Protein AF-A0A8T0QUQ2-F1 (afdb_monomer_lite)

Structure (mmCIF, N/CA/C/O backbone):
data_AF-A0A8T0QUQ2-F1
#
_entry.id   AF-A0A8T0QUQ2-F1
#
loop_
_atom_site.group_PDB
_atom_site.id
_atom_site.type_symbol
_atom_site.label_atom_id
_atom_site.label_alt_id
_atom_site.label_comp_id
_atom_site.label_asym_id
_atom_site.label_entity_id
_atom_site.label_seq_id
_atom_site.pdbx_PDB_ins_code
_atom_site.Cartn_x
_atom_site.Cartn_y
_atom_site.Cartn_z
_atom_site.occupancy
_atom_site.B_iso_or_equiv
_atom_site.auth_seq_id
_atom_site.auth_comp_id
_atom_site.auth_asym_id
_atom_site.auth_atom_id
_atom_site.pdbx_PDB_model_num
ATOM 1 N N . MET A 1 1 ? 4.323 15.785 -7.286 1.00 44.47 1 MET A N 1
ATOM 2 C CA . MET A 1 1 ? 4.579 15.093 -6.005 1.00 44.47 1 MET A CA 1
ATOM 3 C C . MET A 1 1 ? 5.933 14.405 -6.127 1.00 44.47 1 MET A C 1
ATOM 5 O O . MET A 1 1 ? 6.038 13.469 -6.911 1.00 44.47 1 MET A O 1
ATOM 9 N N . GLY A 1 2 ? 6.987 14.933 -5.491 1.00 46.41 2 GLY A N 1
ATOM 10 C CA . GLY A 1 2 ? 8.326 14.319 -5.543 1.00 46.41 2 GLY A CA 1
ATOM 11 C C . GLY A 1 2 ? 8.302 12.879 -5.019 1.00 46.41 2 GLY A C 1
ATOM 12 O O . GLY A 1 2 ? 7.351 12.486 -4.341 1.00 46.41 2 GLY A O 1
ATOM 13 N N . ASP A 1 3 ? 9.295 12.061 -5.365 1.00 53.03 3 ASP A N 1
ATOM 14 C CA . ASP A 1 3 ? 9.407 10.687 -4.861 1.00 53.03 3 ASP A CA 1
ATOM 15 C C . ASP A 1 3 ? 9.637 10.708 -3.348 1.00 53.03 3 ASP A C 1
ATOM 17 O O . ASP A 1 3 ? 10.724 11.019 -2.868 1.00 53.03 3 ASP A O 1
ATOM 21 N N . LEU A 1 4 ? 8.556 10.481 -2.592 1.00 55.72 4 LEU A N 1
ATOM 22 C CA . LEU A 1 4 ? 8.491 10.747 -1.153 1.00 55.72 4 LEU A CA 1
ATOM 23 C C . LEU A 1 4 ? 8.192 9.516 -0.289 1.00 55.72 4 LEU A C 1
ATOM 25 O O . LEU A 1 4 ? 7.964 9.649 0.907 1.00 55.72 4 LEU A O 1
ATOM 29 N N . THR A 1 5 ? 8.237 8.320 -0.858 1.00 59.34 5 THR A N 1
ATOM 30 C CA . THR A 1 5 ? 7.846 7.072 -0.180 1.00 59.34 5 THR A CA 1
ATOM 31 C C . THR A 1 5 ? 9.027 6.281 0.391 1.00 59.34 5 THR A C 1
ATOM 33 O O . THR A 1 5 ? 8.820 5.254 1.031 1.00 59.34 5 THR A O 1
ATOM 36 N N . ARG A 1 6 ? 10.268 6.773 0.224 1.00 65.62 6 ARG A N 1
ATOM 37 C CA . ARG A 1 6 ? 11.502 6.067 0.625 1.00 65.62 6 ARG A CA 1
ATOM 38 C C . ARG A 1 6 ? 11.569 5.734 2.120 1.00 65.62 6 ARG A C 1
ATOM 40 O O . ARG A 1 6 ? 12.224 4.767 2.490 1.00 65.62 6 ARG A O 1
ATOM 47 N N . VAL A 1 7 ? 10.897 6.516 2.966 1.00 76.50 7 VAL A N 1
ATOM 48 C CA . VAL A 1 7 ? 10.729 6.216 4.391 1.00 76.50 7 VAL A CA 1
ATOM 49 C C . VAL A 1 7 ? 9.252 6.278 4.737 1.00 76.50 7 VAL A C 1
ATOM 51 O O . VAL A 1 7 ? 8.612 7.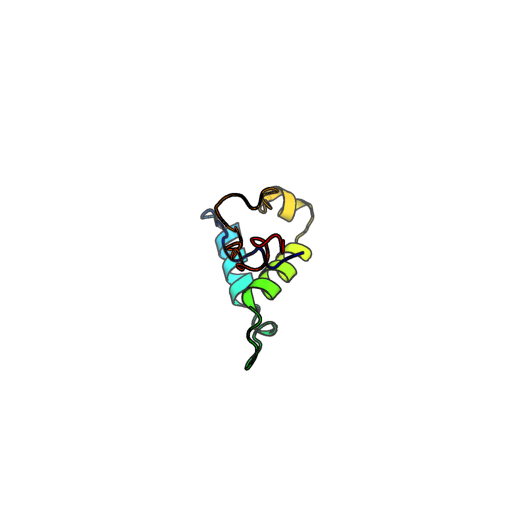319 4.599 1.00 76.50 7 VAL A O 1
ATOM 54 N N . SER A 1 8 ? 8.734 5.140 5.186 1.00 82.50 8 SER A N 1
ATOM 55 C CA . SER A 1 8 ? 7.338 4.943 5.558 1.00 82.50 8 SER A CA 1
ATOM 56 C C . SER A 1 8 ? 7.278 4.195 6.886 1.00 82.50 8 SER A C 1
ATOM 58 O O . SER A 1 8 ? 8.081 3.296 7.135 1.00 82.50 8 SER A O 1
ATOM 60 N N . PHE A 1 9 ? 6.317 4.551 7.735 1.00 87.12 9 PHE A N 1
ATOM 61 C CA . PHE A 1 9 ? 6.047 3.841 8.982 1.00 87.12 9 PHE A CA 1
ATOM 62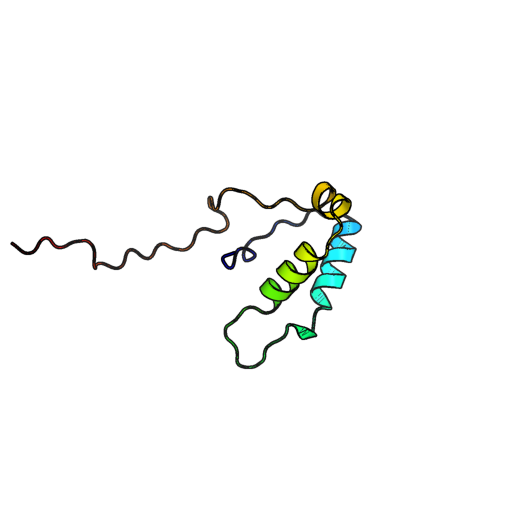 C C . PHE A 1 9 ? 4.733 3.087 8.849 1.00 87.12 9 PHE A C 1
ATOM 64 O O . PHE A 1 9 ? 3.718 3.668 8.469 1.00 87.12 9 PHE A O 1
ATOM 71 N N . VAL A 1 10 ? 4.745 1.803 9.198 1.00 92.12 10 VAL A N 1
ATOM 72 C CA . VAL A 1 10 ? 3.558 0.951 9.149 1.00 92.12 10 VAL A CA 1
ATOM 73 C C . VAL A 1 10 ? 3.271 0.434 10.551 1.00 92.12 10 VAL A C 1
ATOM 75 O O . VAL A 1 10 ? 4.068 -0.292 11.143 1.00 92.12 10 VAL A O 1
ATOM 78 N N . ARG A 1 11 ? 2.123 0.827 11.111 1.00 95.50 11 ARG A N 1
ATOM 79 C CA . ARG A 1 11 ? 1.647 0.293 12.391 1.00 95.50 11 ARG A CA 1
ATOM 80 C C . ARG A 1 11 ? 1.114 -1.119 12.166 1.00 95.50 11 ARG A C 1
ATOM 82 O O . ARG A 1 11 ? 0.248 -1.306 11.323 1.00 95.50 11 ARG A O 1
ATOM 89 N N . ARG A 1 12 ? 1.530 -2.100 12.971 1.00 96.69 12 ARG A N 1
ATOM 90 C CA . ARG A 1 12 ? 0.953 -3.451 12.890 1.00 96.69 12 ARG A CA 1
ATOM 91 C C . ARG A 1 12 ? -0.555 -3.416 13.168 1.00 96.69 12 ARG A C 1
ATOM 93 O O . ARG A 1 12 ? -0.986 -3.007 14.246 1.00 96.69 12 ARG A O 1
ATOM 100 N N . SER A 1 13 ? -1.345 -3.831 12.185 1.00 97.62 13 SER A N 1
ATOM 101 C CA . SER A 1 13 ? -2.803 -3.921 12.246 1.00 97.62 13 SER A CA 1
ATOM 102 C C . SER A 1 13 ? -3.310 -4.823 11.119 1.00 97.62 13 SER A C 1
ATOM 104 O O . SER A 1 13 ? -2.606 -5.001 10.127 1.00 97.62 13 SER A O 1
ATOM 106 N N . LYS A 1 14 ? -4.545 -5.333 11.229 1.00 97.88 14 LYS A N 1
ATOM 107 C CA . LYS A 1 14 ? -5.177 -6.107 10.144 1.00 97.88 14 LYS A CA 1
ATOM 108 C C . LYS A 1 14 ? -5.241 -5.320 8.832 1.00 97.88 14 LYS A C 1
ATOM 110 O O . LYS A 1 14 ? -4.981 -5.876 7.774 1.00 97.88 14 LYS A O 1
ATOM 115 N N . TRP A 1 15 ? -5.546 -4.023 8.917 1.00 97.50 15 TRP A N 1
ATOM 116 C CA . TRP A 1 15 ? -5.578 -3.147 7.745 1.00 97.50 15 TRP A CA 1
ATOM 117 C C . TRP A 1 15 ? -4.201 -3.060 7.087 1.00 97.50 15 TRP A C 1
ATOM 119 O O . TRP A 1 15 ? -4.084 -3.194 5.878 1.00 97.50 15 TRP A O 1
ATOM 129 N N . SER A 1 16 ? -3.143 -2.908 7.885 1.00 97.12 16 SER A N 1
ATOM 130 C CA . SER A 1 16 ? -1.780 -2.825 7.363 1.00 97.12 16 SER A CA 1
ATOM 131 C C . SER A 1 16 ? -1.295 -4.135 6.754 1.00 97.12 16 SER A C 1
ATOM 133 O O . SER A 1 16 ? -0.597 -4.092 5.754 1.00 97.12 16 SER A O 1
ATOM 135 N N . GLU A 1 17 ? -1.667 -5.285 7.316 1.00 98.00 17 GLU A N 1
ATOM 136 C CA . GLU A 1 17 ? -1.351 -6.591 6.722 1.00 98.00 17 GLU A CA 1
ATOM 137 C C . GLU A 1 17 ? -2.016 -6.741 5.344 1.00 98.00 17 GLU A C 1
ATOM 139 O O . GLU A 1 17 ? -1.332 -7.041 4.369 1.00 98.00 17 GLU A O 1
ATOM 144 N N . TRP A 1 18 ? -3.313 -6.430 5.238 1.00 97.31 18 TRP A N 1
ATOM 145 C CA . TRP A 1 18 ? -4.034 -6.437 3.959 1.00 97.31 18 TRP A CA 1
ATOM 146 C C . TRP A 1 18 ? -3.470 -5.426 2.949 1.00 97.31 18 TRP A C 1
ATOM 148 O O . TRP A 1 18 ? -3.292 -5.743 1.773 1.00 97.31 18 TRP A O 1
ATOM 158 N N . PHE A 1 19 ? -3.160 -4.210 3.403 1.00 96.56 19 PHE A N 1
ATOM 159 C CA . PHE A 1 19 ? -2.627 -3.158 2.545 1.00 96.56 19 PHE A CA 1
ATOM 160 C C . PHE A 1 19 ? -1.241 -3.528 2.004 1.00 96.56 19 PHE A C 1
ATOM 162 O O . PHE A 1 19 ? -0.970 -3.332 0.822 1.00 96.56 19 PHE A O 1
ATOM 169 N N . LEU A 1 20 ? -0.369 -4.093 2.848 1.00 96.25 20 LEU A N 1
ATOM 170 C CA . LEU A 1 20 ? 0.957 -4.552 2.434 1.00 96.25 20 LEU A CA 1
ATOM 171 C C . LEU A 1 20 ? 0.8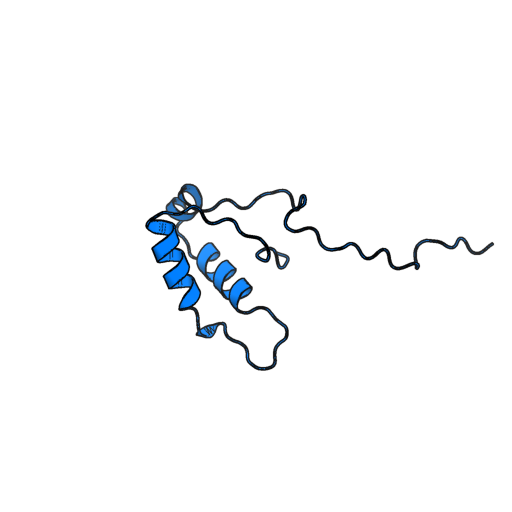75 -5.711 1.435 1.00 96.25 20 LEU A C 1
ATOM 173 O O . LEU A 1 20 ? 1.629 -5.707 0.467 1.00 96.25 20 LEU A O 1
ATOM 177 N N . ASP A 1 21 ? -0.046 -6.657 1.628 1.00 97.62 21 ASP A N 1
ATOM 178 C CA . ASP A 1 21 ? -0.282 -7.738 0.663 1.00 97.62 21 ASP A CA 1
ATOM 179 C C . ASP A 1 21 ? -0.795 -7.192 -0.682 1.00 97.62 21 ASP A C 1
ATOM 181 O O . ASP A 1 21 ? -0.279 -7.523 -1.750 1.00 97.62 21 ASP A O 1
ATOM 185 N N . THR A 1 22 ? -1.741 -6.251 -0.639 1.00 96.88 22 THR A N 1
ATOM 186 C CA . THR A 1 22 ? -2.256 -5.569 -1.837 1.00 96.88 22 THR A CA 1
ATOM 187 C C . THR A 1 22 ? -1.151 -4.815 -2.579 1.00 96.88 22 THR A C 1
ATOM 189 O O . THR A 1 22 ? -1.088 -4.869 -3.808 1.00 96.88 22 THR A O 1
ATOM 192 N N . TRP A 1 23 ? -0.264 -4.134 -1.847 1.00 95.31 23 TRP A N 1
ATOM 193 C CA . TRP A 1 23 ? 0.874 -3.411 -2.412 1.00 95.31 23 TRP A CA 1
ATOM 194 C C . TRP A 1 23 ? 1.916 -4.345 -3.022 1.00 95.31 23 TRP A C 1
ATOM 196 O O . TRP A 1 23 ? 2.351 -4.110 -4.149 1.00 95.31 23 TRP A O 1
ATOM 206 N N . TRP A 1 24 ? 2.259 -5.434 -2.333 1.00 94.06 24 TRP A N 1
ATOM 207 C CA . TRP A 1 24 ? 3.180 -6.453 -2.836 1.00 94.06 24 TRP A CA 1
ATOM 208 C C . TRP A 1 24 ? 2.717 -7.047 -4.174 1.00 94.06 24 TRP A C 1
ATOM 210 O O . TRP A 1 24 ? 3.527 -7.294 -5.067 1.00 94.06 24 TRP A O 1
ATOM 220 N N . ASN A 1 25 ? 1.404 -7.206 -4.346 1.00 96.12 25 ASN A N 1
ATOM 221 C CA . ASN A 1 25 ? 0.807 -7.798 -5.540 1.00 96.12 25 ASN A CA 1
ATOM 222 C C . ASN A 1 25 ? 0.649 -6.829 -6.736 1.00 96.12 25 ASN A C 1
ATOM 224 O O . ASN A 1 25 ? 0.141 -7.238 -7.781 1.00 96.12 25 ASN A O 1
ATOM 228 N N . GLN A 1 26 ? 1.120 -5.576 -6.654 1.00 94.19 26 GLN A N 1
ATOM 229 C CA . GLN A 1 26 ? 1.095 -4.591 -7.755 1.00 94.19 26 GLN A CA 1
ATOM 230 C C . GLN A 1 26 ? 2.178 -4.853 -8.825 1.00 94.19 26 GLN A C 1
ATOM 232 O O . GLN A 1 26 ? 2.982 -3.985 -9.173 1.00 94.19 26 GLN A O 1
ATOM 237 N N . THR A 1 27 ? 2.214 -6.067 -9.374 1.00 93.06 27 THR A N 1
ATOM 238 C CA . THR A 1 27 ? 3.277 -6.528 -10.286 1.00 93.06 27 THR A CA 1
ATOM 239 C C . THR A 1 27 ? 3.306 -5.793 -11.627 1.00 93.06 27 THR A C 1
ATOM 241 O O . THR A 1 27 ? 4.356 -5.723 -12.264 1.00 93.06 27 THR A O 1
ATOM 244 N N . SER A 1 28 ? 2.199 -5.165 -12.035 1.00 93.25 28 SER A N 1
ATOM 245 C CA . SER A 1 28 ? 2.123 -4.326 -13.240 1.00 93.25 28 SER A CA 1
ATOM 246 C C . SER A 1 28 ? 3.031 -3.093 -13.191 1.00 93.25 28 SER A C 1
ATOM 248 O O . SER A 1 28 ? 3.319 -2.504 -14.230 1.00 93.25 28 SER A O 1
ATOM 250 N N . PHE A 1 29 ? 3.491 -2.693 -12.002 1.00 91.25 29 PHE A N 1
ATOM 251 C CA . PHE A 1 29 ? 4.396 -1.558 -11.815 1.00 91.25 29 PHE A CA 1
ATOM 252 C C . PHE A 1 29 ? 5.882 -1.943 -11.891 1.00 91.25 29 PHE A C 1
ATOM 254 O O . PHE A 1 29 ? 6.745 -1.065 -11.817 1.00 91.25 29 PHE A O 1
ATOM 261 N N . ILE A 1 30 ? 6.206 -3.230 -12.064 1.00 88.38 30 ILE A N 1
ATOM 262 C CA . ILE A 1 30 ? 7.586 -3.701 -12.228 1.00 88.38 30 ILE A CA 1
ATOM 263 C C . ILE A 1 30 ? 8.106 -3.264 -13.605 1.00 88.38 30 ILE A C 1
ATOM 265 O O . ILE A 1 30 ? 7.583 -3.665 -14.642 1.00 88.38 30 ILE A O 1
ATOM 269 N N . GLN A 1 31 ? 9.166 -2.452 -13.618 1.00 85.38 31 GLN A N 1
ATOM 270 C CA . GLN A 1 31 ? 9.805 -1.958 -14.841 1.00 85.38 31 GLN A CA 1
ATOM 271 C C . GLN A 1 31 ? 11.228 -2.501 -14.960 1.00 85.38 31 GLN A C 1
ATOM 273 O O . GLN A 1 31 ? 12.153 -2.012 -14.312 1.00 85.38 31 GLN A O 1
ATOM 278 N N . PHE A 1 32 ? 11.421 -3.500 -15.819 1.00 85.12 32 PHE A N 1
ATOM 279 C CA . PHE A 1 32 ? 12.753 -4.024 -16.114 1.00 85.12 32 PHE A CA 1
ATOM 280 C C . PHE A 1 32 ? 13.582 -3.002 -16.908 1.00 85.12 32 PHE A C 1
ATOM 282 O O . PHE A 1 32 ? 13.073 -2.342 -17.811 1.00 85.12 32 PHE A O 1
ATOM 289 N N . GLY A 1 33 ? 14.866 -2.861 -16.566 1.00 85.00 33 GLY A N 1
ATOM 290 C CA . GLY A 1 33 ? 15.791 -1.945 -17.251 1.00 85.00 33 GLY A CA 1
ATOM 291 C C . GLY A 1 33 ? 15.615 -0.456 -16.917 1.00 85.00 33 GLY A C 1
ATOM 292 O O . GLY A 1 33 ? 16.272 0.383 -17.527 1.00 85.00 33 GLY A O 1
ATOM 293 N N . SER A 1 34 ? 14.758 -0.115 -15.950 1.00 80.12 34 SER A N 1
ATOM 294 C CA . SER A 1 34 ? 14.530 1.254 -15.477 1.00 80.12 34 SER A CA 1
ATOM 295 C C . SER A 1 34 ? 15.202 1.484 -14.121 1.00 80.12 34 SER A C 1
ATOM 297 O O . SER A 1 34 ? 15.220 0.599 -13.271 1.00 80.12 34 SER A O 1
ATOM 299 N N . THR A 1 35 ? 15.718 2.693 -13.886 1.00 76.50 35 THR A N 1
ATOM 300 C CA . THR A 1 35 ? 16.176 3.137 -12.554 1.00 76.50 35 THR A CA 1
ATOM 301 C C . THR A 1 35 ? 15.045 3.740 -11.716 1.00 76.50 35 THR A C 1
ATOM 303 O O . THR A 1 35 ? 15.271 4.151 -10.577 1.00 76.50 35 THR A O 1
ATOM 306 N N . LYS A 1 36 ? 13.824 3.821 -12.265 1.00 75.00 36 LYS A N 1
ATOM 307 C CA . LYS A 1 36 ? 12.648 4.321 -11.547 1.00 75.00 36 LYS A CA 1
ATOM 308 C C . LYS A 1 36 ? 12.106 3.249 -10.604 1.00 75.00 36 LYS A C 1
ATOM 310 O O . LYS A 1 36 ? 11.985 2.085 -10.967 1.00 75.00 36 LYS A O 1
ATOM 315 N N . SER A 1 37 ? 11.738 3.673 -9.402 1.00 78.62 37 SER A N 1
ATOM 316 C CA . SER A 1 37 ? 11.198 2.802 -8.359 1.00 78.62 37 SER A CA 1
ATOM 317 C C . SER A 1 37 ? 9.718 2.491 -8.629 1.00 78.62 37 SER A C 1
ATOM 319 O O . SER A 1 37 ? 8.844 3.352 -8.500 1.00 78.62 37 SER A O 1
ATOM 321 N N . GLY A 1 38 ? 9.449 1.256 -9.064 1.00 86.81 38 GLY A N 1
ATOM 322 C CA . GLY A 1 38 ? 8.099 0.764 -9.359 1.00 86.81 38 GLY A CA 1
ATOM 323 C C . GLY A 1 38 ? 7.235 0.586 -8.107 1.00 86.81 38 GLY A C 1
ATOM 324 O O . GLY A 1 38 ? 6.043 0.874 -8.133 1.00 86.81 38 GLY A O 1
ATOM 325 N N . ASP A 1 39 ? 7.847 0.218 -6.983 1.00 87.50 39 ASP A N 1
ATOM 326 C CA . ASP A 1 39 ? 7.213 0.117 -5.665 1.00 87.50 39 ASP A CA 1
ATOM 327 C C . ASP A 1 39 ? 6.652 1.464 -5.186 1.00 87.50 39 ASP A C 1
ATOM 329 O O . ASP A 1 39 ? 5.512 1.527 -4.721 1.00 87.50 39 ASP A O 1
ATOM 333 N N . ASN A 1 40 ? 7.388 2.561 -5.389 1.00 87.81 40 ASN A N 1
ATOM 334 C CA . ASN A 1 40 ? 6.910 3.910 -5.077 1.00 87.81 40 ASN A CA 1
ATOM 335 C C . ASN A 1 40 ? 5.726 4.324 -5.961 1.00 87.81 40 ASN A C 1
ATOM 337 O O . ASN A 1 40 ? 4.799 4.982 -5.486 1.00 87.81 40 ASN A O 1
ATOM 341 N N . ALA A 1 41 ? 5.757 3.960 -7.246 1.00 90.00 41 ALA A N 1
ATOM 342 C CA . ALA A 1 41 ? 4.663 4.234 -8.172 1.00 90.00 41 ALA A CA 1
ATOM 343 C C . ALA A 1 41 ? 3.399 3.441 -7.799 1.00 90.00 41 ALA A C 1
ATOM 345 O O . ALA A 1 41 ? 2.317 4.023 -7.743 1.00 90.00 41 ALA A O 1
ATOM 346 N N . ALA A 1 42 ? 3.552 2.158 -7.462 1.00 93.25 42 ALA A N 1
ATOM 347 C CA . ALA A 1 42 ? 2.471 1.307 -6.974 1.00 93.25 42 ALA A CA 1
ATOM 348 C C . ALA A 1 42 ? 1.855 1.840 -5.671 1.00 93.25 42 ALA A C 1
ATOM 350 O O . ALA A 1 42 ? 0.635 1.896 -5.543 1.00 93.25 42 ALA A O 1
ATOM 351 N N . LEU A 1 43 ? 2.680 2.290 -4.720 1.00 92.44 43 LEU A N 1
ATOM 352 C CA . LEU A 1 43 ? 2.189 2.837 -3.453 1.00 92.44 43 LEU A CA 1
ATOM 353 C C . LEU A 1 43 ? 1.375 4.119 -3.659 1.00 92.44 43 LEU A C 1
ATOM 355 O O . LEU A 1 43 ? 0.299 4.261 -3.083 1.00 92.44 43 LEU A O 1
ATOM 359 N N . LYS A 1 44 ? 1.873 5.043 -4.493 1.00 90.44 44 LYS A N 1
ATOM 360 C CA . LYS A 1 44 ? 1.143 6.268 -4.859 1.00 90.44 44 LYS A CA 1
ATOM 361 C C . LYS A 1 44 ? -0.192 5.920 -5.514 1.00 90.44 44 LYS A C 1
ATOM 363 O O . LYS A 1 44 ? -1.216 6.435 -5.088 1.00 90.44 44 LYS A O 1
ATOM 368 N N . HIS A 1 45 ? -0.179 4.989 -6.470 1.00 93.50 45 HIS A N 1
ATOM 369 C CA . HIS A 1 45 ? -1.391 4.518 -7.129 1.00 93.50 45 HIS A CA 1
ATOM 370 C C . HIS A 1 45 ? -2.416 3.981 -6.123 1.00 93.50 45 HIS A C 1
ATOM 372 O O . HIS A 1 45 ? -3.564 4.404 -6.162 1.00 93.50 45 HIS A O 1
ATOM 378 N N . LEU A 1 46 ? -2.011 3.118 -5.188 1.00 94.69 46 LEU A N 1
ATOM 379 C CA . LEU A 1 46 ? -2.927 2.579 -4.181 1.00 94.69 46 LEU A CA 1
ATOM 380 C C . LEU A 1 46 ? -3.499 3.661 -3.264 1.00 94.69 46 LEU A C 1
ATOM 382 O O . LEU A 1 46 ? -4.703 3.674 -3.037 1.00 94.69 46 LEU A O 1
ATOM 386 N N . ILE A 1 47 ? -2.665 4.584 -2.774 1.00 93.25 47 ILE A N 1
ATOM 387 C CA . ILE A 1 47 ? -3.113 5.687 -1.909 1.00 93.25 47 ILE A CA 1
ATOM 388 C C . ILE A 1 47 ? -4.108 6.597 -2.641 1.00 93.25 47 ILE A C 1
ATOM 390 O O . ILE A 1 47 ? -5.114 6.981 -2.051 1.00 93.25 47 ILE A O 1
ATOM 394 N N . ASP A 1 48 ? -3.857 6.906 -3.915 1.00 93.38 48 ASP A N 1
ATOM 395 C CA . ASP A 1 48 ? -4.727 7.763 -4.731 1.00 93.38 48 ASP A CA 1
ATOM 396 C C . ASP A 1 48 ? -6.107 7.131 -5.009 1.00 93.38 48 ASP A C 1
ATOM 398 O O . ASP A 1 48 ? -7.047 7.849 -5.347 1.00 93.38 48 ASP A O 1
ATOM 402 N N . HIS A 1 49 ? -6.239 5.806 -4.862 1.00 95.38 49 HIS A N 1
ATOM 403 C CA . HIS A 1 49 ? -7.487 5.061 -5.083 1.00 95.38 49 HIS A CA 1
ATOM 404 C C . HIS A 1 49 ? -8.190 4.630 -3.786 1.00 95.38 49 HIS A C 1
ATOM 406 O O . HIS A 1 49 ? -9.240 3.989 -3.858 1.00 95.38 49 HIS A O 1
ATOM 412 N N . LEU A 1 50 ? -7.653 4.969 -2.608 1.00 94.62 50 LEU A N 1
ATOM 413 C CA . LEU A 1 50 ? -8.355 4.745 -1.341 1.00 94.62 50 LEU A CA 1
ATOM 414 C C . LEU A 1 50 ? -9.612 5.617 -1.257 1.00 94.62 50 LEU A C 1
ATOM 416 O O . LEU A 1 50 ? -9.637 6.748 -1.753 1.00 94.62 50 LEU A O 1
ATOM 420 N N . SER A 1 51 ? -10.643 5.124 -0.565 1.00 96.19 51 SER A N 1
ATOM 421 C CA . SER A 1 51 ? -11.790 5.972 -0.237 1.00 96.19 51 SER A CA 1
ATOM 422 C C . SER A 1 51 ? -11.362 7.131 0.674 1.00 96.19 51 SER A C 1
ATOM 424 O O . SER A 1 51 ? -10.348 7.064 1.380 1.00 96.19 51 SER A O 1
ATOM 426 N N . ALA A 1 52 ? -12.155 8.205 0.703 1.00 94.75 52 ALA A N 1
ATOM 427 C CA . ALA A 1 52 ? -11.892 9.326 1.601 1.00 94.75 52 ALA A CA 1
ATOM 428 C C . ALA A 1 52 ? -11.907 8.884 3.077 1.00 94.75 52 ALA A C 1
ATOM 430 O O . ALA A 1 52 ? -11.070 9.341 3.862 1.00 94.75 52 ALA A O 1
ATOM 431 N N . GLU A 1 53 ? -12.810 7.967 3.446 1.00 96.50 53 GLU A N 1
ATOM 432 C CA . GLU A 1 53 ? -12.874 7.413 4.799 1.00 96.50 53 GLU A CA 1
ATOM 433 C C . GLU A 1 53 ? -11.623 6.597 5.136 1.00 96.50 53 GLU A C 1
ATOM 435 O O . GLU A 1 53 ? -11.029 6.790 6.198 1.00 96.50 53 GLU A O 1
ATOM 440 N N . GLU A 1 54 ? -11.181 5.718 4.233 1.00 95.12 54 GLU A N 1
ATOM 441 C CA . GLU A 1 54 ? -9.991 4.889 4.445 1.00 95.12 54 GLU A CA 1
ATOM 442 C C . GLU A 1 54 ? -8.721 5.732 4.538 1.00 95.12 54 GLU A C 1
ATOM 444 O O . GLU A 1 54 ? -7.904 5.542 5.445 1.00 95.12 54 GLU A O 1
ATOM 449 N N . MET A 1 55 ? -8.584 6.717 3.650 1.00 93.81 55 MET A N 1
ATOM 450 C CA . MET A 1 55 ? -7.481 7.671 3.664 1.00 93.81 55 MET A CA 1
ATOM 451 C C . MET A 1 55 ? -7.428 8.419 5.005 1.00 93.81 55 MET A C 1
ATOM 453 O O . MET A 1 55 ? -6.371 8.511 5.637 1.00 93.81 55 MET A O 1
ATOM 457 N N . GLN A 1 56 ? -8.575 8.902 5.495 1.00 93.75 56 GLN A N 1
ATOM 458 C CA . GLN A 1 56 ? -8.668 9.599 6.779 1.00 93.75 56 GLN A CA 1
ATOM 459 C C . GLN A 1 56 ? -8.439 8.670 7.981 1.00 93.75 56 GLN A C 1
ATOM 461 O O . GLN A 1 56 ? -7.888 9.109 8.997 1.00 93.75 56 GLN A O 1
ATOM 466 N N . ALA A 1 57 ? -8.824 7.401 7.907 1.00 95.94 57 ALA A N 1
ATOM 467 C CA . ALA A 1 57 ? -8.672 6.458 9.010 1.00 95.94 57 ALA A CA 1
ATOM 468 C C . ALA A 1 57 ? -7.242 5.905 9.125 1.00 95.94 57 ALA A C 1
ATOM 470 O O . ALA A 1 57 ? -6.727 5.764 10.238 1.00 95.94 57 ALA A O 1
ATOM 471 N N . HIS A 1 58 ? -6.586 5.623 7.996 1.00 95.38 58 HIS A N 1
ATOM 472 C CA . HIS A 1 58 ? -5.410 4.751 7.972 1.00 95.38 58 HIS A CA 1
ATOM 473 C C . HIS A 1 58 ? -4.125 5.391 7.444 1.00 95.38 58 HIS A C 1
ATOM 475 O O . HIS A 1 58 ? -3.041 4.903 7.767 1.00 95.38 58 HIS A O 1
ATOM 481 N N . VAL A 1 59 ? -4.204 6.500 6.702 1.00 92.94 59 VAL A N 1
ATOM 482 C CA . VAL A 1 59 ? -3.029 7.110 6.063 1.00 92.94 59 VAL A CA 1
ATOM 483 C C . VAL A 1 59 ? -2.764 8.510 6.612 1.00 92.94 59 VAL A C 1
ATOM 485 O O . VAL A 1 59 ? -3.658 9.336 6.802 1.00 92.94 59 VAL A O 1
ATOM 488 N N . ARG A 1 60 ? -1.495 8.812 6.893 1.00 89.06 60 ARG A N 1
ATOM 489 C CA . ARG A 1 60 ? -1.041 10.155 7.272 1.00 89.06 60 ARG A CA 1
ATOM 490 C C . ARG A 1 60 ? 0.164 10.523 6.425 1.00 89.06 60 ARG A C 1
ATOM 492 O O . ARG A 1 60 ? 1.205 9.883 6.518 1.00 89.06 60 ARG A O 1
ATOM 499 N N . ILE A 1 61 ? 0.028 11.580 5.630 1.00 84.94 61 ILE A N 1
ATOM 500 C CA . ILE A 1 61 ? 1.145 12.164 4.886 1.00 84.94 61 ILE A CA 1
ATOM 50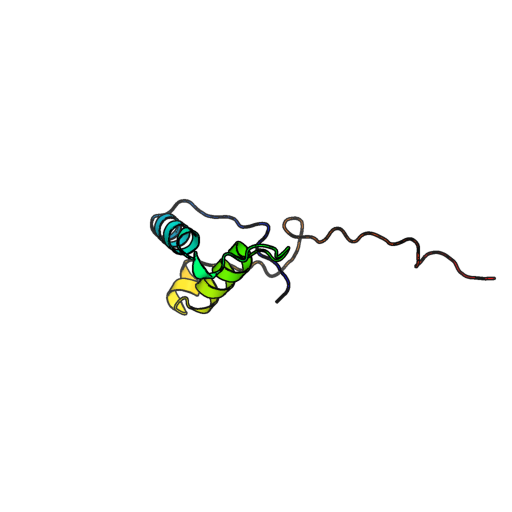1 C C . ILE A 1 61 ? 1.726 13.283 5.747 1.00 84.94 61 ILE A C 1
ATOM 503 O O . ILE A 1 61 ? 1.069 14.295 6.006 1.00 84.94 61 ILE A O 1
ATOM 507 N N . ALA A 1 62 ? 2.953 13.089 6.228 1.00 77.31 62 ALA A N 1
ATOM 508 C CA . ALA A 1 62 ? 3.652 14.112 6.991 1.00 77.31 62 ALA A CA 1
ATOM 509 C C . ALA A 1 62 ? 3.903 15.344 6.102 1.00 77.31 62 ALA A C 1
ATOM 511 O O . ALA A 1 62 ? 4.479 15.237 5.022 1.00 77.31 62 ALA A O 1
ATOM 512 N N . LYS A 1 63 ? 3.475 16.528 6.561 1.00 68.50 63 LYS A N 1
ATOM 513 C CA . LYS A 1 63 ? 3.621 17.793 5.813 1.00 68.50 63 LYS A CA 1
ATOM 514 C C . LYS A 1 63 ? 5.068 18.291 5.722 1.00 68.50 63 LYS A C 1
ATOM 516 O O . LYS A 1 63 ? 5.377 19.118 4.872 1.00 68.50 63 LYS A O 1
ATOM 521 N N . MET A 1 64 ? 5.941 17.819 6.605 1.00 62.97 64 MET A N 1
ATOM 522 C CA . MET A 1 64 ? 7.329 18.252 6.711 1.00 62.97 64 MET A CA 1
ATOM 523 C C . MET A 1 64 ? 8.262 17.133 6.240 1.00 62.97 64 MET A C 1
ATOM 525 O O . MET A 1 64 ? 8.270 16.056 6.831 1.00 62.97 64 MET A O 1
ATOM 529 N N . GLN A 1 65 ? 9.100 17.406 5.232 1.00 57.22 65 GLN A N 1
ATOM 530 C CA . GLN A 1 65 ? 10.245 16.560 4.844 1.00 57.22 65 GLN A CA 1
ATOM 531 C C . GLN A 1 65 ? 11.384 16.642 5.885 1.00 57.22 65 GLN A C 1
ATOM 533 O O . GLN A 1 65 ? 12.559 16.750 5.545 1.00 57.22 65 GLN A O 1
ATOM 538 N N . CYS A 1 66 ? 11.052 16.673 7.173 1.00 55.62 66 CYS A N 1
ATOM 539 C CA . CYS A 1 66 ? 12.033 16.819 8.238 1.00 55.62 66 CYS A CA 1
ATOM 540 C C . CYS A 1 66 ? 12.610 15.445 8.591 1.00 55.62 66 CYS A C 1
ATOM 542 O O . CYS A 1 66 ? 11.861 14.521 8.902 1.00 55.62 66 CYS A O 1
ATOM 544 N N . LEU A 1 67 ? 13.945 15.350 8.544 1.00 55.03 67 LEU A N 1
ATOM 545 C CA . LEU A 1 67 ? 14.837 14.262 8.986 1.00 55.03 67 LEU A CA 1
ATOM 546 C C . LEU A 1 67 ? 14.666 12.878 8.333 1.00 55.03 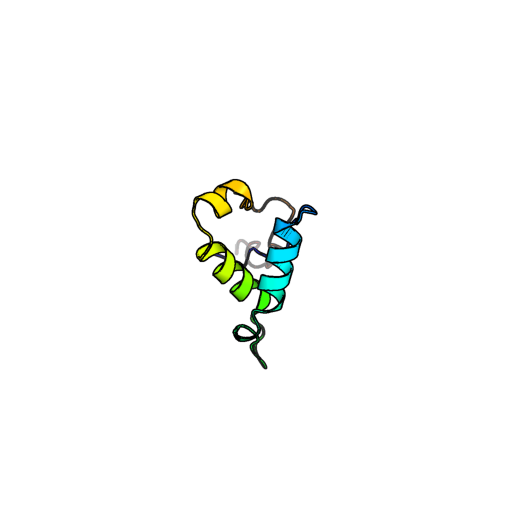67 LEU A C 1
ATOM 548 O O . LEU A 1 67 ? 15.664 12.224 8.054 1.00 55.03 67 LEU A O 1
ATOM 552 N N . PHE A 1 68 ? 13.443 12.424 8.061 1.00 53.22 68 PHE A N 1
ATOM 553 C CA . PHE A 1 68 ? 13.176 11.052 7.617 1.00 53.22 68 PHE A CA 1
ATOM 554 C C . PHE A 1 68 ? 13.179 10.885 6.096 1.00 53.22 68 PHE A C 1
ATOM 556 O O . PHE A 1 68 ? 13.384 9.787 5.603 1.00 53.22 68 PHE A O 1
ATOM 563 N N . ASN A 1 69 ? 12.983 11.963 5.338 1.00 54.19 69 ASN A N 1
ATOM 564 C CA . ASN A 1 69 ? 13.054 11.939 3.877 1.00 54.19 69 ASN A CA 1
ATOM 565 C C . ASN A 1 69 ? 13.659 13.239 3.334 1.00 54.19 69 ASN A C 1
ATOM 567 O O . ASN A 1 69 ? 13.105 13.895 2.453 1.00 54.19 69 ASN A O 1
ATOM 571 N N . SER A 1 70 ? 14.768 13.663 3.937 1.00 56.34 70 SER A N 1
ATOM 572 C CA . SER A 1 70 ? 15.553 14.777 3.420 1.00 56.34 70 SER A CA 1
ATOM 573 C C . SER A 1 70 ? 16.395 14.291 2.245 1.00 56.34 70 SER A C 1
ATOM 575 O O . SER A 1 70 ? 17.187 13.357 2.395 1.00 56.34 70 SER A O 1
ATOM 577 N N . TYR A 1 71 ? 16.281 14.952 1.094 1.00 59.00 71 TYR A N 1
ATOM 578 C CA . TYR A 1 71 ? 17.309 14.839 0.066 1.00 59.00 71 TYR A CA 1
ATOM 579 C C . TYR A 1 71 ? 18.627 15.315 0.669 1.00 59.00 71 TYR A C 1
ATOM 581 O O . TYR A 1 71 ? 18.670 16.371 1.306 1.00 59.00 71 TYR A O 1
ATOM 589 N N . SER A 1 72 ? 19.701 14.550 0.473 1.00 57.81 72 SER A N 1
ATOM 590 C CA . SER A 1 72 ? 21.049 15.067 0.670 1.00 57.81 72 SER A CA 1
ATOM 591 C C . SER A 1 72 ? 21.174 16.271 -0.258 1.00 57.81 72 SER A C 1
ATOM 593 O O . SER A 1 72 ? 21.340 16.106 -1.465 1.00 57.81 72 SER A O 1
ATOM 595 N N . TRP A 1 73 ? 21.017 17.483 0.272 1.00 55.25 73 TRP A N 1
ATOM 596 C CA . TRP A 1 73 ? 21.423 18.685 -0.436 1.00 55.25 73 TRP A CA 1
ATOM 597 C C . TRP A 1 73 ? 22.934 18.567 -0.592 1.00 55.25 73 TRP A C 1
ATOM 599 O O . TRP A 1 73 ? 23.697 18.932 0.299 1.00 55.25 73 TRP A O 1
ATOM 609 N N . VAL A 1 74 ? 23.379 17.963 -1.693 1.00 56.09 74 VAL A N 1
ATOM 610 C CA . VAL A 1 74 ? 24.780 18.020 -2.075 1.00 56.09 74 VAL A CA 1
ATOM 611 C C . VAL A 1 74 ? 25.024 19.485 -2.390 1.00 56.09 74 VAL A C 1
ATOM 613 O O . VAL A 1 74 ? 24.576 19.990 -3.417 1.00 56.09 74 VAL A O 1
ATOM 616 N N . LEU A 1 75 ? 25.691 20.181 -1.472 1.00 51.34 75 LEU A N 1
ATOM 617 C CA . LEU A 1 75 ? 26.284 21.483 -1.731 1.00 51.34 75 LEU A CA 1
ATOM 618 C C . LEU A 1 75 ? 27.296 21.292 -2.865 1.00 51.34 75 LEU A C 1
ATOM 620 O O . LEU A 1 75 ? 28.464 20.985 -2.637 1.00 51.34 75 LEU A O 1
ATOM 624 N N . THR A 1 76 ? 26.855 21.416 -4.114 1.00 53.72 76 THR A N 1
ATOM 625 C CA . THR A 1 76 ? 27.787 21.555 -5.228 1.00 53.72 76 THR A CA 1
ATOM 626 C C . THR A 1 76 ? 28.550 22.850 -4.995 1.00 53.72 76 THR A C 1
ATOM 628 O O . THR A 1 76 ? 27.926 23.899 -4.852 1.00 53.72 76 THR A O 1
ATOM 631 N N . TRP A 1 77 ? 29.883 22.793 -4.987 1.00 52.81 77 TRP A N 1
ATOM 632 C CA . TRP A 1 77 ? 30.815 23.911 -4.753 1.00 52.81 77 TRP A CA 1
ATOM 633 C C . TRP A 1 77 ? 30.674 25.109 -5.726 1.00 52.81 77 TRP A C 1
ATOM 635 O O . TRP A 1 77 ? 31.507 26.009 -5.743 1.00 52.81 77 TRP A O 1
ATOM 645 N N . LYS A 1 78 ? 29.620 25.163 -6.545 1.00 49.59 78 LYS A N 1
ATOM 646 C CA . LYS A 1 78 ? 29.348 26.242 -7.499 1.00 49.59 78 LYS A CA 1
ATOM 647 C C . LYS A 1 78 ? 28.793 27.529 -6.881 1.00 49.59 78 LYS A C 1
ATOM 649 O O . LYS A 1 78 ? 28.661 28.506 -7.605 1.00 49.59 78 LYS A O 1
ATOM 654 N N . SER A 1 79 ? 28.490 27.572 -5.585 1.00 55.78 79 SER A N 1
ATOM 655 C CA . SER A 1 79 ? 27.942 28.770 -4.925 1.00 55.78 79 SER A CA 1
ATOM 656 C C . SER A 1 79 ? 28.939 29.513 -4.025 1.00 55.78 79 SER A C 1
ATOM 658 O O . SER A 1 79 ? 28.520 30.249 -3.139 1.00 55.78 79 SER A O 1
ATOM 660 N N . GLY A 1 80 ? 30.247 29.324 -4.221 1.00 50.38 80 GLY A N 1
ATOM 661 C CA . GLY A 1 80 ? 31.273 29.878 -3.334 1.00 50.38 80 GLY A CA 1
ATOM 662 C C . GLY A 1 80 ? 32.485 30.459 -4.047 1.00 50.38 80 GLY A C 1
ATOM 663 O O . GLY A 1 80 ? 33.593 30.105 -3.679 1.00 50.38 80 GLY A O 1
ATOM 664 N N . TRP A 1 81 ? 32.299 31.323 -5.047 1.00 41.62 81 TRP A N 1
ATOM 665 C CA . TRP A 1 81 ? 33.369 32.211 -5.521 1.00 41.62 81 TRP A CA 1
ATOM 666 C C . TRP A 1 81 ? 32.775 33.548 -5.988 1.00 41.62 81 TRP A C 1
ATOM 668 O O . TRP A 1 81 ? 32.105 33.567 -7.022 1.00 41.62 81 TRP A O 1
ATOM 678 N N . PRO A 1 82 ? 33.000 34.671 -5.278 1.00 50.06 82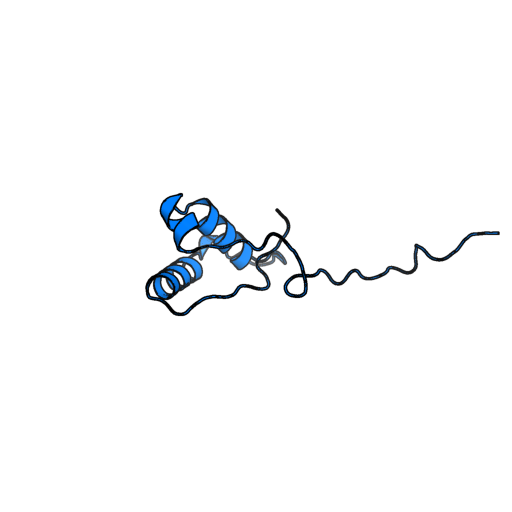 PRO A N 1
ATOM 679 C CA . PRO A 1 82 ? 32.960 35.969 -5.923 1.00 50.06 82 PRO A CA 1
ATOM 680 C C . PRO A 1 82 ? 34.227 36.068 -6.777 1.00 50.06 82 PRO A C 1
ATOM 682 O O . PRO A 1 82 ? 35.347 35.944 -6.280 1.00 50.06 82 PRO A O 1
ATOM 685 N N . ILE A 1 83 ? 34.048 36.212 -8.084 1.00 52.94 83 ILE A N 1
ATOM 686 C CA . ILE A 1 83 ? 35.127 36.642 -8.969 1.00 52.94 83 ILE A CA 1
ATOM 687 C C . ILE A 1 83 ? 35.382 38.112 -8.600 1.00 52.94 83 ILE A C 1
ATOM 689 O O . ILE A 1 83 ? 34.421 38.882 -8.554 1.00 52.94 83 ILE A O 1
ATOM 693 N N . ASN A 1 84 ? 36.630 38.440 -8.244 1.00 44.06 84 ASN A N 1
ATOM 694 C CA . ASN A 1 84 ? 37.112 39.818 -8.053 1.00 44.06 84 ASN A CA 1
ATOM 695 C C . ASN A 1 84 ? 36.776 40.708 -9.253 1.00 44.06 84 ASN A C 1
ATOM 697 O O . ASN A 1 84 ? 36.882 40.199 -10.394 1.00 44.06 84 ASN A O 1
#

Radius of gyration: 17.81 Å; chains: 1; bounding box: 50×48×30 Å

pLDDT: mean 78.95, std 18.52, range [41.62, 98.0]

Organism: Panicum virgatum (NCBI:txid38727)

Sequence (84 aa):
MGDLTRVSFVRRSKWSEWFLDTWWNQTSFIQFGSTKSGDNAALKHLIDHLSAEEMQAHVRIAKMQCLFNSYSWVLTWKSGWPIN

Foldseek 3Di:
DPLQVPDDDADDDPVSVVVVVQLVPVCVLDDPPDPDDSSSVSVVVVLVPDDPVCCVPGPDDDPDCPPRNDDPPPPDVPPDDDDD

Secondary structure (DSSP, 8-state):
--S--SS-----SHHHHHHHHHHHT-GGG--TT--S-HHHHHHHHHHHTS-HHHHHHH----S---SSS-------GGG-----

InterPro domains:
  IPR008630 Glycosyltransferase 34 [PF05637] (8-71)
  IPR008630 Glycosyltransferase 34 [PTHR31306] (7-80)